Protein AF-0000000081433866 (afdb_homodimer)

Radius of gyration: 22.98 Å; Cα contacts (8 Å, |Δi|>4): 212; chains: 2; bounding box: 47×108×38 Å

Organism: NCBI:txid290746

InterPro domains:
  IPR008251 Chromo shadow domain [PF01393] (25-82)
  IPR008251 Chromo shadow domain [SM00300] (21-84)
  IPR016197 Chromo-like domain superfamily [SSF54160] (19-79)

pLDDT: mean 85.14, std 20.79, range [33.62, 98.94]

Secondary structure (DSSP, 8-state):
-----------------GGGSGGGGTPPEEEEEEEEE-TTT--EEEEEEETTS-EEEEEHHHHHHH-HHHHHHHHHHT------/-----------------GGGSGGGGTPPEEEEEEEEE-TTT--EEEEEEETTS-EEEEEHHHHHHH-HHHHHHHHHHT------

Sequence (168 aa):
NEPTQKKATVETPKEKPKESYGITRSDAVDFIIGVKKDEHDEELEALVKYKNGNDEFIPTSIVAELAPKDLIQYYESRLRFLQANEPTQKKATVETPKEKPKESYGITRSDAVDFIIGVKKDEHDEELEALVKYKNGNDEFIPTSIVAELAPKDLIQYYESRLRFLQA

Nearest PDB structures (foldseek):
  6fto-assembly1_B  TM=9.347E-01  e=3.729E-04  Schizosaccharomyces pombe
  1e0b-assembly1_A  TM=8.786E-01  e=1.726E-04  Schizosaccharomyces pombe
  9baz-assembly1_B  TM=8.148E-01  e=2.401E-03  Neurospora crassa
  9baz-assembly1_C  TM=8.203E-01  e=3.309E-03  Neurospora crassa
  2wv6-assembly1_I  TM=3.916E-01  e=1.004E+00  Citrobacter freundii

Foldseek 3Di:
DPPPPPPPPPPQVDDPPLCVDVLNVVFAFDAWDDWDQDPRPRFIWTFTATPVGDTDIDGVVSCCVRPVVRVVVVVVVVDDDDDD/DPPPPPPPPPPQVDDPPLCVDVLNVVFAFDAWDDWDQDPRPRFIWTFTATPVGDTDIDGVVSCCVRPVVRVVVVVVVVDDDDDD

Structure (mmCIF, N/CA/C/O backbone):
data_AF-0000000081433866-model_v1
#
loop_
_entity.id
_entity.type
_entity.pdbx_description
1 polymer 'Chromo shadow domain-containing protein'
#
loop_
_atom_site.group_PDB
_atom_site.id
_atom_site.type_symbol
_atom_site.label_atom_id
_atom_site.label_alt_id
_atom_site.label_comp_id
_atom_site.label_asym_id
_atom_site.label_entity_id
_atom_site.label_seq_id
_atom_site.pdbx_PDB_ins_code
_atom_site.Cartn_x
_atom_site.Cartn_y
_atom_site.Cartn_z
_atom_site.occupancy
_atom_site.B_iso_or_equiv
_atom_site.auth_seq_id
_atom_site.auth_comp_id
_atom_site.auth_asym_id
_atom_site.auth_atom_id
_atom_site.pdbx_PDB_model_num
ATOM 1 N N . ASN A 1 1 ? -23.156 -55.969 -7.902 1 33.62 1 ASN A N 1
ATOM 2 C CA . ASN A 1 1 ? -21.938 -55.344 -7.434 1 33.62 1 ASN A CA 1
ATOM 3 C C . ASN A 1 1 ? -21.797 -53.938 -7.957 1 33.62 1 ASN A C 1
ATOM 5 O O . ASN A 1 1 ? -21.609 -53.719 -9.156 1 33.62 1 ASN A O 1
ATOM 9 N N . GLU A 1 2 ? -22.594 -52.906 -7.492 1 42.44 2 GLU A N 1
ATOM 10 C CA . GLU A 1 2 ? -22.875 -51.562 -7.938 1 42.44 2 GLU A CA 1
ATOM 11 C C . GLU A 1 2 ? -21.641 -50.688 -7.867 1 42.44 2 GLU A C 1
ATOM 13 O O . GLU A 1 2 ? -20.969 -50.625 -6.832 1 42.44 2 GLU A O 1
ATOM 18 N N . PRO A 1 3 ? -20.859 -50.438 -9.023 1 42.44 3 PRO A N 1
ATOM 19 C CA . PRO A 1 3 ? -19.641 -49.625 -9.039 1 42.44 3 PRO A CA 1
ATOM 20 C C . PRO A 1 3 ? -19.797 -48.281 -8.297 1 42.44 3 PRO A C 1
ATOM 22 O O . PRO A 1 3 ? -20.734 -47.531 -8.57 1 42.44 3 PRO A O 1
ATOM 25 N N . THR A 1 4 ? -19.469 -48.094 -7.012 1 41.09 4 THR A N 1
ATOM 26 C CA . THR A 1 4 ? -19.438 -46.938 -6.141 1 41.09 4 THR A CA 1
ATOM 27 C C . THR A 1 4 ? -18.688 -45.781 -6.797 1 41.09 4 THR A C 1
ATOM 29 O O . THR A 1 4 ? -17.484 -45.906 -7.09 1 41.09 4 THR A O 1
ATOM 32 N N . GLN A 1 5 ? -19.188 -45 -7.754 1 41 5 GLN A N 1
ATOM 33 C CA . GLN A 1 5 ? -18.656 -43.781 -8.375 1 41 5 GLN A CA 1
ATOM 34 C C . GLN A 1 5 ? -17.984 -42.875 -7.34 1 41 5 GLN A C 1
ATOM 36 O O . GLN A 1 5 ? -18.641 -42.406 -6.41 1 41 5 GLN A O 1
ATOM 41 N N . LYS A 1 6 ? -16.734 -43.156 -6.895 1 38.38 6 LYS A N 1
ATOM 42 C CA . LYS A 1 6 ? -15.969 -42.219 -6.09 1 38.38 6 LYS A CA 1
ATOM 43 C C . LYS A 1 6 ? -16.203 -40.781 -6.547 1 38.38 6 LYS A C 1
ATOM 45 O O . LYS A 1 6 ? -16.125 -40.469 -7.742 1 38.38 6 LYS A O 1
ATOM 50 N N . LYS A 1 7 ? -17.156 -40.062 -6.055 1 38.91 7 LYS A N 1
ATOM 51 C CA . LYS A 1 7 ? -17.406 -38.625 -6.18 1 38.91 7 LYS A CA 1
ATOM 52 C C . LYS A 1 7 ? -16.109 -37.844 -6.211 1 38.91 7 LYS A C 1
ATOM 54 O O . LYS A 1 7 ? -15.352 -37.844 -5.234 1 38.91 7 LYS A O 1
ATOM 59 N N . ALA A 1 8 ? -15.391 -37.75 -7.352 1 41.22 8 ALA A N 1
ATOM 60 C CA . ALA A 1 8 ? -14.312 -36.781 -7.605 1 41.22 8 ALA A CA 1
ATOM 61 C C . ALA A 1 8 ? -14.539 -35.469 -6.852 1 41.22 8 ALA A C 1
ATOM 63 O O . ALA A 1 8 ? -15.531 -34.781 -7.094 1 41.22 8 ALA A O 1
ATOM 64 N N . THR A 1 9 ? -14.422 -35.438 -5.508 1 38.69 9 THR A N 1
ATOM 65 C CA . THR A 1 9 ? -14.438 -34.219 -4.715 1 38.69 9 THR A CA 1
ATOM 66 C C . THR A 1 9 ? -13.844 -33.062 -5.504 1 38.69 9 THR A C 1
ATOM 68 O O . THR A 1 9 ? -12.695 -33.125 -5.961 1 38.69 9 THR A O 1
ATOM 71 N N . VAL A 1 10 ? -14.5 -32.438 -6.449 1 40.47 10 VAL A N 1
ATOM 72 C CA . VAL A 1 10 ? -14.117 -31.172 -7.062 1 40.47 10 VAL A CA 1
ATOM 73 C C . VAL A 1 10 ? -13.266 -30.359 -6.09 1 40.47 10 VAL A C 1
ATOM 75 O O . VAL A 1 10 ? -13.727 -29.969 -5.016 1 40.47 10 VAL A O 1
ATOM 78 N N . GLU A 1 11 ? -11.984 -30.797 -5.672 1 42.22 11 GLU A N 1
ATOM 79 C CA . GLU A 1 11 ? -11.055 -29.969 -4.902 1 42.22 11 GLU A CA 1
ATOM 80 C C . GLU A 1 11 ? -11.242 -28.5 -5.219 1 42.22 11 GLU A C 1
ATOM 82 O O . GLU A 1 11 ? -11.289 -28.109 -6.387 1 42.22 11 GLU A O 1
ATOM 87 N N . THR A 1 12 ? -12.148 -27.766 -4.57 1 45.06 12 THR A N 1
ATOM 88 C CA . THR A 1 12 ? -12.242 -26.312 -4.59 1 45.06 12 THR A CA 1
ATOM 89 C C . THR A 1 12 ? -10.93 -25.688 -5.062 1 45.06 12 THR A C 1
ATOM 91 O O . THR A 1 12 ? -9.852 -26.203 -4.77 1 45.06 12 THR A O 1
ATOM 94 N N . PRO A 1 13 ? -10.797 -25.188 -6.176 1 49.12 13 PRO A N 1
ATOM 95 C CA . PRO A 1 13 ? -9.555 -24.531 -6.59 1 49.12 13 PRO A CA 1
ATOM 96 C C . PRO A 1 13 ? -8.719 -24.047 -5.406 1 49.12 13 PRO A C 1
ATOM 98 O O . PRO A 1 13 ? -9.148 -23.172 -4.652 1 49.12 13 PRO A O 1
ATOM 101 N N . LYS A 1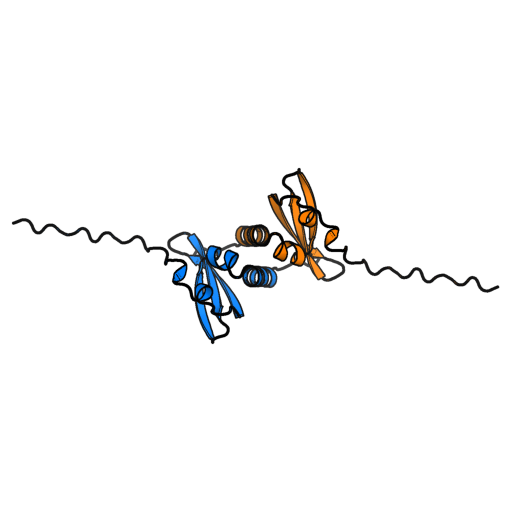 14 ? -8.141 -24.891 -4.539 1 53.84 14 LYS A N 1
ATOM 102 C CA . LYS A 1 14 ? -7.383 -24.797 -3.295 1 53.84 14 LYS A CA 1
ATOM 103 C C . LYS A 1 14 ? -6.398 -23.625 -3.336 1 53.84 14 LYS A C 1
ATOM 105 O O . LYS A 1 14 ? -5.699 -23.422 -4.332 1 53.84 14 LYS A O 1
ATOM 110 N N . GLU A 1 15 ? -6.727 -22.547 -2.762 1 64.12 15 GLU A N 1
ATOM 111 C CA . GLU A 1 15 ? -5.711 -21.531 -2.496 1 64.12 15 GLU A CA 1
ATOM 112 C C . GLU A 1 15 ? -4.371 -22.172 -2.143 1 64.12 15 GLU A C 1
ATOM 114 O O . GLU A 1 15 ? -4.312 -23.094 -1.333 1 64.12 15 GLU A O 1
ATOM 119 N N . LYS A 1 16 ? -3.432 -22.031 -3.01 1 80.31 16 LYS A N 1
ATOM 120 C CA . LYS A 1 16 ? -2.072 -22.5 -2.779 1 80.31 16 LYS A CA 1
ATOM 121 C C . LYS A 1 16 ? -1.569 -22.094 -1.399 1 80.31 16 LYS A C 1
ATOM 123 O O . LYS A 1 16 ? -1.791 -20.953 -0.967 1 80.31 16 LYS A O 1
ATOM 128 N N . PRO A 1 17 ? -1.046 -23.047 -0.692 1 87.06 17 PRO A N 1
ATOM 129 C CA . PRO A 1 17 ? -0.448 -22.688 0.594 1 87.06 17 PRO A CA 1
ATOM 130 C C . PRO A 1 17 ? 0.542 -21.531 0.475 1 87.06 17 PRO A C 1
ATOM 132 O O . PRO A 1 17 ? 1.237 -21.406 -0.536 1 87.06 17 PRO A O 1
ATOM 135 N N . LYS A 1 18 ? 0.571 -20.656 1.473 1 85.31 18 LYS A N 1
ATOM 136 C CA . LYS A 1 18 ? 1.448 -19.5 1.494 1 85.31 18 LYS A CA 1
ATOM 137 C C . LYS A 1 18 ? 2.893 -19.891 1.197 1 85.31 18 LYS A C 1
ATOM 139 O O . LYS A 1 18 ? 3.615 -19.156 0.524 1 85.31 18 LYS A O 1
ATOM 144 N N . GLU A 1 19 ? 3.301 -21.047 1.665 1 88.62 19 GLU A N 1
ATOM 145 C CA . GLU A 1 19 ? 4.688 -21.5 1.551 1 88.62 19 GLU A CA 1
ATOM 146 C C . GLU A 1 19 ? 5.035 -21.844 0.107 1 88.62 19 GLU A C 1
ATOM 148 O O . GLU A 1 19 ? 6.211 -22.016 -0.23 1 88.62 19 GLU A O 1
ATOM 153 N N . SER A 1 20 ? 4.066 -21.797 -0.659 1 92.69 20 SER A N 1
ATOM 154 C CA . SER A 1 20 ? 4.297 -22.203 -2.039 1 92.69 20 SER A CA 1
ATOM 155 C C . SER A 1 20 ? 4.832 -21.047 -2.881 1 92.69 20 SER A C 1
ATOM 157 O O . SER A 1 20 ? 5.375 -21.266 -3.967 1 92.69 20 SER A O 1
ATOM 159 N N . TYR A 1 21 ? 4.809 -19.844 -2.414 1 96.31 21 TYR A N 1
ATOM 160 C CA . TYR A 1 21 ? 5.188 -18.672 -3.207 1 96.31 21 TYR A CA 1
ATOM 161 C C . TYR A 1 21 ? 6.672 -18.359 -3.045 1 96.31 21 TYR A C 1
ATOM 163 O O . TYR A 1 21 ? 7.223 -18.484 -1.948 1 96.31 21 TYR A O 1
ATOM 171 N N . GLY A 1 22 ? 7.312 -17.953 -4.117 1 96.5 22 GLY A N 1
ATOM 172 C CA . GLY A 1 22 ? 8.727 -17.609 -4.113 1 96.5 22 GLY A CA 1
ATOM 173 C C . GLY A 1 22 ? 9.086 -16.562 -3.07 1 96.5 22 GLY A C 1
ATOM 174 O O . GLY A 1 22 ? 10.172 -16.609 -2.484 1 96.5 22 GLY A O 1
ATOM 175 N N . ILE A 1 23 ? 8.156 -15.75 -2.852 1 96.31 23 ILE A N 1
ATOM 176 C CA . ILE A 1 23 ? 8.406 -14.633 -1.947 1 96.31 23 ILE A CA 1
ATOM 177 C C . ILE A 1 23 ? 8.656 -15.156 -0.535 1 96.31 23 ILE A C 1
ATOM 179 O O . ILE A 1 23 ? 9.312 -14.5 0.273 1 96.31 23 ILE A O 1
ATOM 183 N N . THR A 1 24 ? 8.164 -16.344 -0.287 1 94.69 24 THR A N 1
ATOM 184 C CA . THR A 1 24 ? 8.336 -16.938 1.036 1 94.69 24 THR A CA 1
ATOM 185 C C . THR A 1 24 ? 9.68 -17.656 1.132 1 94.69 24 THR A C 1
ATOM 187 O O . THR A 1 24 ? 10.148 -17.969 2.23 1 94.69 24 THR A O 1
ATOM 190 N N . ARG A 1 25 ? 10.234 -18 0.017 1 91.69 25 ARG A N 1
ATOM 191 C CA . ARG A 1 25 ? 11.5 -18.734 -0.046 1 91.69 25 ARG A CA 1
ATOM 192 C C . ARG A 1 25 ? 12.672 -17.781 -0.243 1 91.69 25 ARG A C 1
ATOM 194 O O . ARG A 1 25 ? 13.672 -18.141 -0.873 1 91.69 25 ARG A O 1
ATOM 201 N N . SER A 1 26 ? 12.648 -16.609 0.034 1 86.38 26 SER A N 1
ATOM 202 C CA . SER A 1 26 ? 13.711 -15.609 0.111 1 86.38 26 SER A CA 1
ATOM 203 C C . SER A 1 26 ? 14.023 -15.031 -1.265 1 86.38 26 SER A C 1
ATOM 205 O O . SER A 1 26 ? 15.125 -14.508 -1.49 1 86.38 26 SER A O 1
ATOM 207 N N . ASP A 1 27 ? 13.156 -15.328 -2.256 1 95.12 27 ASP A N 1
ATOM 208 C CA . ASP A 1 27 ? 13.336 -14.586 -3.5 1 95.12 27 ASP A CA 1
ATOM 209 C C . ASP A 1 27 ? 13.062 -13.102 -3.295 1 95.12 27 ASP A C 1
ATOM 211 O O . ASP A 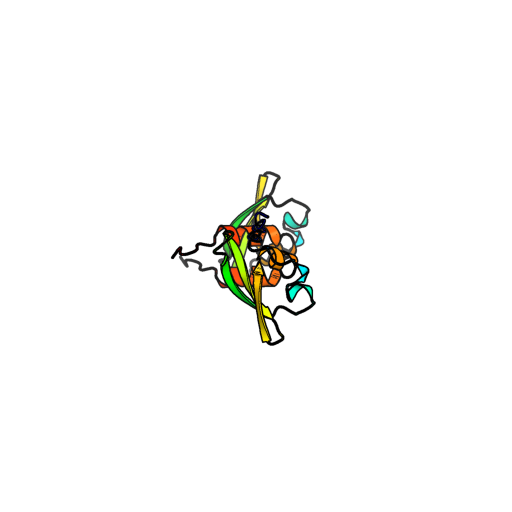1 27 ? 12.008 -12.719 -2.791 1 95.12 27 ASP A O 1
ATOM 215 N N . ALA A 1 28 ? 14 -12.352 -3.783 1 96.75 28 ALA A N 1
ATOM 216 C CA . ALA A 1 28 ? 13.867 -10.906 -3.58 1 96.75 28 ALA A CA 1
ATOM 217 C C . ALA A 1 28 ? 12.961 -10.289 -4.641 1 96.75 28 ALA A C 1
ATOM 219 O O . ALA A 1 28 ? 13.133 -10.539 -5.836 1 96.75 28 ALA A O 1
ATOM 220 N N . VAL A 1 29 ? 12.031 -9.5 -4.121 1 98.44 29 VAL A N 1
ATOM 221 C CA . VAL A 1 29 ? 11.133 -8.797 -5.031 1 98.44 29 VAL A CA 1
ATOM 222 C C . VAL A 1 29 ? 11.891 -7.676 -5.738 1 98.44 29 VAL A C 1
ATOM 224 O O . VAL A 1 29 ? 12.672 -6.953 -5.109 1 98.44 29 VAL A O 1
ATOM 227 N N . ASP A 1 30 ? 11.742 -7.586 -7.012 1 98.56 30 ASP A N 1
ATOM 228 C CA . ASP A 1 30 ? 12.195 -6.406 -7.746 1 98.56 30 ASP A CA 1
ATOM 229 C C . ASP A 1 30 ? 11.109 -5.336 -7.793 1 98.56 30 ASP A C 1
ATOM 231 O O . ASP A 1 30 ? 11.25 -4.273 -7.188 1 98.56 30 ASP A O 1
ATOM 235 N N . PHE A 1 31 ? 10.047 -5.641 -8.484 1 98.56 31 PHE A N 1
ATOM 236 C CA . PHE A 1 31 ? 8.898 -4.742 -8.508 1 98.56 31 PHE A CA 1
ATOM 237 C C . PHE A 1 31 ? 7.621 -5.508 -8.82 1 98.56 31 PHE A C 1
ATOM 239 O O . PHE A 1 31 ? 7.66 -6.707 -9.094 1 98.56 31 PHE A O 1
ATOM 246 N N . ILE A 1 32 ? 6.488 -4.84 -8.625 1 98.88 32 ILE A N 1
ATOM 247 C CA . ILE A 1 32 ? 5.18 -5.383 -8.977 1 98.88 32 ILE A CA 1
ATOM 248 C C . ILE A 1 32 ? 4.77 -4.871 -10.359 1 98.88 32 ILE A C 1
ATOM 250 O O . ILE A 1 32 ? 4.844 -3.67 -10.625 1 98.88 32 ILE A O 1
ATOM 254 N N . ILE A 1 33 ? 4.387 -5.773 -11.18 1 98.62 33 ILE A N 1
ATOM 255 C CA . ILE A 1 33 ? 4.043 -5.457 -12.562 1 98.62 33 ILE A CA 1
ATOM 256 C C . ILE A 1 33 ? 2.592 -4.984 -12.641 1 98.62 33 ILE A C 1
ATOM 258 O O . ILE A 1 33 ? 2.273 -4.059 -13.391 1 98.62 33 ILE A O 1
ATOM 262 N N . GLY A 1 34 ? 1.684 -5.684 -11.977 1 98.44 34 GLY A N 1
ATOM 263 C CA . GLY A 1 34 ? 0.261 -5.383 -12.023 1 98.44 34 GLY A CA 1
ATOM 264 C C . GLY A 1 34 ? -0.534 -6.105 -10.953 1 98.44 34 GLY A C 1
ATOM 265 O O . GLY A 1 34 ? -0.012 -7 -10.281 1 98.44 34 GLY A O 1
ATOM 266 N N . VAL A 1 35 ? -1.736 -5.609 -10.797 1 98.12 35 VAL A N 1
ATOM 267 C CA . VAL A 1 35 ? -2.688 -6.227 -9.875 1 98.12 35 VAL A CA 1
ATOM 268 C C . VAL A 1 35 ? -3.988 -6.539 -10.609 1 98.12 35 VAL A C 1
ATOM 270 O O . VAL A 1 35 ? -4.445 -5.75 -11.438 1 98.12 35 VAL A O 1
ATOM 273 N N . LYS A 1 36 ? -4.547 -7.676 -10.32 1 96.19 36 LYS A N 1
ATOM 274 C CA . LYS A 1 36 ? -5.824 -8.07 -10.898 1 96.19 36 LYS A CA 1
ATOM 275 C C . LYS A 1 36 ? -6.699 -8.781 -9.875 1 96.19 36 LYS A C 1
ATOM 277 O O . LYS A 1 36 ? -6.219 -9.18 -8.812 1 96.19 36 LYS A O 1
ATOM 282 N N . LYS A 1 37 ? -7.973 -8.852 -10.25 1 94.75 37 LYS A N 1
ATOM 283 C CA . LYS A 1 37 ? -8.867 -9.711 -9.469 1 94.75 37 LYS A CA 1
ATOM 284 C C . LYS A 1 37 ? -8.844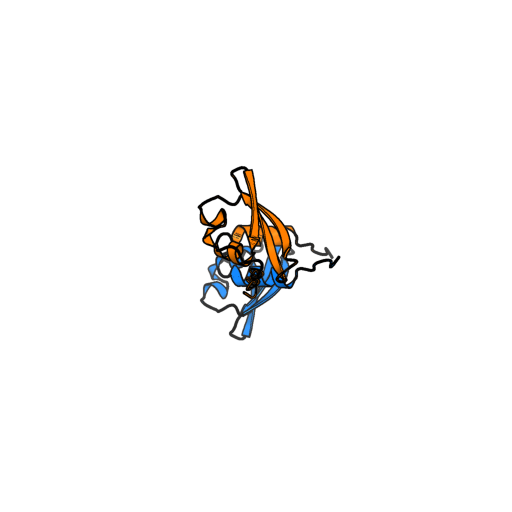 -11.148 -9.992 1 94.75 37 LYS A C 1
ATOM 286 O O . LYS A 1 37 ? -8.867 -11.367 -11.203 1 94.75 37 LYS A O 1
ATOM 291 N N . ASP A 1 38 ? -8.656 -12.07 -9 1 88.44 38 ASP A N 1
ATOM 292 C CA . ASP A 1 38 ? -8.797 -13.469 -9.383 1 88.44 38 ASP A CA 1
ATOM 293 C C . ASP A 1 38 ? -10.211 -13.773 -9.852 1 88.44 38 ASP A C 1
ATOM 295 O O . ASP A 1 38 ? -11.188 -13.398 -9.195 1 88.44 38 ASP A O 1
ATOM 299 N N . GLU A 1 39 ? -10.344 -14.422 -10.953 1 83.62 39 GLU A N 1
ATOM 300 C CA . GLU A 1 39 ? -11.641 -14.672 -11.578 1 83.62 39 GLU A CA 1
ATOM 301 C C . GLU A 1 39 ? -12.469 -15.648 -10.75 1 83.62 39 GLU A C 1
ATOM 303 O O . GLU A 1 39 ? -13.695 -15.656 -10.836 1 83.62 39 GLU A O 1
ATOM 308 N N . HIS A 1 40 ? -11.867 -16.469 -9.969 1 85.12 40 HIS A N 1
ATOM 309 C CA . HIS A 1 40 ? -12.57 -17.516 -9.266 1 85.12 40 HIS A CA 1
ATOM 310 C C . HIS A 1 40 ? -13.008 -17.062 -7.875 1 85.12 40 HIS A C 1
ATOM 312 O O . HIS A 1 40 ? -14.164 -17.266 -7.488 1 85.12 40 HIS A O 1
ATOM 318 N N . ASP A 1 41 ? -12.172 -16.312 -7.113 1 83.56 41 ASP A N 1
ATOM 319 C CA . ASP A 1 41 ? -12.492 -16.031 -5.719 1 83.56 41 ASP A CA 1
ATOM 320 C C . ASP A 1 41 ? -12.562 -14.516 -5.473 1 83.56 41 ASP A C 1
ATOM 322 O O . ASP A 1 41 ? -12.828 -14.078 -4.348 1 83.56 41 ASP A O 1
ATOM 326 N N . GLU A 1 42 ? -12.359 -13.734 -6.445 1 86.94 42 GLU A N 1
ATOM 327 C CA . GLU A 1 42 ? -12.5 -12.281 -6.391 1 86.94 42 GLU A CA 1
ATOM 328 C C . GLU A 1 42 ? -11.438 -11.656 -5.496 1 86.94 42 GLU A C 1
ATOM 330 O O . GLU A 1 42 ? -11.578 -10.516 -5.055 1 86.94 42 GLU A O 1
ATOM 335 N N . GLU A 1 43 ? -10.422 -12.492 -5.188 1 93.81 43 GLU A N 1
ATOM 336 C CA . GLU A 1 43 ? -9.289 -11.969 -4.43 1 93.81 43 GLU A CA 1
ATOM 337 C C . GLU A 1 43 ? -8.312 -11.219 -5.34 1 93.81 43 GLU A C 1
ATOM 339 O O . GLU A 1 43 ? -8.195 -11.539 -6.523 1 93.81 43 GLU A O 1
ATOM 344 N N . LEU A 1 44 ? -7.605 -10.25 -4.723 1 97.38 44 LEU A N 1
ATOM 345 C CA . LEU A 1 44 ? -6.605 -9.508 -5.477 1 97.38 44 LEU A CA 1
ATOM 346 C C . LEU A 1 44 ? -5.309 -10.297 -5.59 1 97.38 44 LEU A C 1
ATOM 348 O O . LEU A 1 44 ? -4.871 -10.922 -4.621 1 97.38 44 LEU A O 1
ATOM 352 N N . GLU A 1 45 ? -4.758 -10.289 -6.789 1 97.81 45 GLU A N 1
ATOM 353 C CA . GLU A 1 45 ? -3.449 -10.891 -7.027 1 97.81 45 GLU A CA 1
ATOM 354 C C . GLU A 1 45 ? -2.508 -9.906 -7.719 1 97.81 45 GLU A C 1
ATOM 356 O O . GLU A 1 45 ? -2.924 -9.164 -8.609 1 97.81 45 GLU A O 1
ATOM 361 N N . ALA A 1 46 ? -1.275 -9.961 -7.289 1 98.62 46 ALA A N 1
ATOM 362 C CA . ALA A 1 46 ? -0.214 -9.18 -7.922 1 98.62 46 ALA A CA 1
ATOM 363 C C . ALA A 1 46 ? 0.679 -10.07 -8.781 1 98.62 46 ALA A C 1
ATOM 365 O O . ALA A 1 46 ? 0.985 -11.203 -8.406 1 98.62 46 ALA A O 1
ATOM 366 N N . LEU A 1 47 ? 1.016 -9.617 -9.93 1 98.62 47 LEU A N 1
ATOM 367 C CA . LEU A 1 47 ? 2.135 -10.195 -10.664 1 98.62 47 LEU A CA 1
ATOM 368 C C . LEU A 1 47 ? 3.461 -9.633 -10.164 1 98.62 47 LEU A C 1
ATOM 370 O O . LEU A 1 47 ? 3.781 -8.469 -10.406 1 98.62 47 LEU A O 1
ATOM 374 N N . VAL A 1 48 ? 4.258 -10.477 -9.445 1 98.75 48 VAL A N 1
ATOM 375 C CA . VAL A 1 48 ? 5.488 -10.07 -8.781 1 98.75 48 VAL A CA 1
ATOM 376 C C . VAL A 1 48 ? 6.691 -10.469 -9.625 1 98.75 48 VAL A C 1
ATOM 378 O O . VAL A 1 48 ? 6.816 -11.633 -10.031 1 98.75 48 VAL A O 1
ATOM 381 N N . LYS A 1 49 ? 7.492 -9.5 -9.914 1 98.81 49 LYS A N 1
ATOM 382 C CA . LYS A 1 49 ? 8.789 -9.734 -10.547 1 98.81 49 LYS A CA 1
ATOM 383 C C . LYS A 1 49 ? 9.891 -9.859 -9.5 1 98.81 49 LYS A C 1
ATOM 385 O O . LYS A 1 49 ? 10.055 -8.984 -8.648 1 98.81 49 LYS A O 1
ATOM 390 N N . TYR A 1 50 ? 10.664 -11.008 -9.656 1 98.69 50 TYR A N 1
ATOM 391 C CA . TYR A 1 50 ? 11.773 -11.227 -8.742 1 98.69 50 TYR A CA 1
ATOM 392 C C . TYR A 1 50 ? 13.086 -10.758 -9.352 1 98.69 50 TYR A C 1
ATOM 394 O O . TYR A 1 50 ? 13.211 -10.672 -10.578 1 98.69 50 TYR A O 1
ATOM 402 N N . LYS A 1 51 ? 14.008 -10.492 -8.531 1 98.31 51 LYS A N 1
ATOM 403 C CA . LYS A 1 51 ? 15.32 -10.031 -8.984 1 98.31 51 LYS A CA 1
ATOM 404 C C . LYS A 1 51 ? 16.047 -11.117 -9.766 1 98.31 51 LYS A C 1
ATOM 406 O O . LYS A 1 51 ? 16.906 -10.828 -10.594 1 98.31 51 LYS A O 1
ATOM 411 N N . ASN A 1 52 ? 15.648 -12.344 -9.539 1 97.19 52 ASN A N 1
ATOM 412 C CA . ASN A 1 52 ? 16.281 -13.453 -10.242 1 97.19 52 ASN A CA 1
ATOM 413 C C . ASN A 1 52 ? 15.719 -13.617 -11.656 1 97.19 52 ASN A C 1
ATOM 415 O O . ASN A 1 52 ? 16.125 -14.516 -12.391 1 97.19 52 ASN A O 1
ATOM 419 N N . GLY A 1 53 ? 14.758 -12.891 -11.992 1 97.44 53 GLY A N 1
ATOM 420 C CA . GLY A 1 53 ? 14.25 -12.883 -13.352 1 97.44 53 GLY A CA 1
ATOM 421 C C . GLY A 1 53 ? 12.891 -13.547 -13.492 1 97.44 53 GLY A C 1
ATOM 422 O O . GLY A 1 53 ? 12.195 -13.344 -14.484 1 97.44 53 GLY A O 1
ATOM 423 N N . ASN A 1 54 ? 12.469 -14.258 -12.5 1 97.44 54 ASN A N 1
ATOM 424 C CA . ASN A 1 54 ? 11.18 -14.945 -12.539 1 97.44 54 ASN A CA 1
ATOM 425 C C . ASN A 1 54 ? 10.039 -14.016 -12.141 1 97.44 54 ASN A C 1
ATOM 427 O O . ASN A 1 54 ? 10.281 -12.93 -11.609 1 97.44 54 ASN A O 1
ATOM 431 N N . ASP A 1 55 ? 8.82 -14.422 -12.5 1 98.31 55 ASP A N 1
ATOM 432 C CA . ASP A 1 55 ? 7.625 -13.727 -12.039 1 98.31 55 ASP A CA 1
ATOM 433 C C . ASP A 1 55 ? 6.555 -14.711 -11.578 1 98.31 55 ASP A C 1
ATOM 435 O O . ASP A 1 55 ? 6.59 -15.891 -11.945 1 98.31 55 ASP A O 1
ATOM 439 N N . GLU A 1 56 ? 5.648 -14.258 -10.789 1 97.56 56 GLU A N 1
ATOM 440 C CA . GLU A 1 56 ? 4.625 -15.125 -10.211 1 97.56 56 GLU A CA 1
ATOM 441 C C . GLU A 1 56 ? 3.402 -14.32 -9.781 1 97.56 56 GLU A C 1
ATOM 443 O O . GLU A 1 56 ? 3.533 -13.227 -9.234 1 97.56 56 GLU A O 1
ATOM 448 N N . PHE A 1 57 ? 2.223 -14.844 -10 1 97.19 57 PHE A N 1
ATOM 449 C CA . PHE A 1 57 ? 1.023 -14.273 -9.398 1 97.19 57 PHE A CA 1
ATOM 450 C C . PHE A 1 57 ? 0.914 -14.672 -7.93 1 97.19 57 PHE A C 1
ATOM 452 O O . PHE A 1 57 ? 1.014 -15.852 -7.594 1 97.19 57 PHE A O 1
ATOM 459 N N . ILE A 1 58 ? 0.741 -13.703 -7.082 1 97.38 58 ILE A N 1
ATOM 460 C CA . ILE A 1 58 ? 0.672 -13.906 -5.641 1 97.38 58 ILE A CA 1
ATOM 461 C C . ILE A 1 58 ? -0.506 -13.125 -5.066 1 97.38 58 ILE A C 1
ATOM 463 O O . ILE A 1 58 ? -0.72 -11.961 -5.422 1 97.38 58 ILE A O 1
ATOM 467 N N . PRO A 1 59 ? -1.332 -13.727 -4.215 1 97.06 59 PRO A N 1
ATOM 468 C CA . PRO A 1 59 ? -2.338 -12.922 -3.52 1 97.06 59 PRO A CA 1
ATOM 469 C C . PRO A 1 59 ? -1.745 -11.68 -2.857 1 97.06 59 PRO A C 1
ATOM 471 O O . PRO A 1 59 ? -0.707 -11.766 -2.195 1 97.06 59 PRO A O 1
ATOM 474 N N . THR A 1 60 ? -2.436 -10.492 -3.01 1 98.31 60 THR A N 1
ATOM 475 C CA . THR A 1 60 ? -1.878 -9.258 -2.463 1 98.31 60 THR A CA 1
ATOM 476 C C . THR A 1 60 ? -1.835 -9.312 -0.938 1 98.31 60 THR A C 1
ATOM 478 O O . THR A 1 60 ? -0.992 -8.672 -0.312 1 98.31 60 THR A O 1
ATOM 481 N N . SER A 1 61 ? -2.641 -10.156 -0.362 1 97.25 61 SER A N 1
ATOM 482 C CA . SER A 1 61 ? -2.605 -10.32 1.088 1 97.25 61 SER A CA 1
ATOM 483 C C . SER A 1 61 ? -1.26 -10.867 1.549 1 97.25 61 SER A C 1
ATOM 485 O O . SER A 1 61 ? -0.761 -10.492 2.611 1 97.25 61 SER A O 1
ATOM 487 N N . ILE A 1 62 ? -0.715 -11.75 0.774 1 97.25 62 ILE A N 1
ATOM 488 C CA . ILE A 1 62 ? 0.595 -12.312 1.091 1 97.25 62 ILE A CA 1
ATOM 489 C C . ILE A 1 62 ? 1.678 -11.266 0.831 1 97.25 62 ILE A C 1
ATOM 491 O O . ILE A 1 62 ? 2.586 -11.086 1.646 1 97.25 62 ILE A O 1
ATOM 495 N N . VAL A 1 63 ? 1.593 -10.516 -0.254 1 98.31 63 VAL A N 1
ATOM 496 C CA . VAL A 1 63 ? 2.562 -9.477 -0.594 1 98.31 63 VAL A CA 1
ATOM 497 C C . VAL A 1 63 ? 2.555 -8.391 0.479 1 98.31 63 VAL A C 1
ATOM 499 O O . VAL A 1 63 ? 3.611 -7.887 0.869 1 98.31 63 VAL A O 1
ATOM 502 N N . ALA A 1 64 ? 1.354 -8.055 1.004 1 98.38 64 ALA A N 1
ATOM 503 C CA . ALA A 1 64 ? 1.201 -7.039 2.039 1 98.38 64 ALA A CA 1
ATOM 504 C C . ALA A 1 64 ? 1.968 -7.422 3.303 1 98.38 64 ALA A C 1
ATOM 506 O O . ALA A 1 64 ? 2.432 -6.547 4.043 1 98.38 64 ALA A O 1
ATOM 507 N N . GLU A 1 65 ? 2.15 -8.633 3.496 1 97.38 65 GLU A N 1
ATOM 508 C CA . GLU A 1 65 ? 2.85 -9.125 4.68 1 97.38 65 GLU A CA 1
ATOM 509 C C . GLU A 1 65 ? 4.359 -9.148 4.461 1 97.38 65 GLU A C 1
ATOM 511 O O . GLU A 1 65 ? 5.129 -8.797 5.359 1 97.38 65 GLU A O 1
ATOM 516 N N . LEU A 1 66 ? 4.742 -9.484 3.297 1 96.94 66 LEU A N 1
ATOM 517 C CA . LEU A 1 66 ? 6.148 -9.828 3.113 1 96.94 66 LEU A CA 1
ATOM 518 C C . LEU A 1 66 ? 6.887 -8.719 2.373 1 96.94 66 LEU A C 1
ATOM 520 O O . LEU A 1 66 ? 8.102 -8.562 2.529 1 96.94 66 LEU A O 1
ATOM 524 N N . ALA A 1 67 ? 6.184 -8 1.602 1 98.06 67 ALA A N 1
ATOM 525 C CA . ALA A 1 67 ? 6.797 -6.945 0.802 1 98.06 67 ALA A CA 1
ATOM 526 C C . ALA A 1 67 ? 5.871 -5.742 0.674 1 98.06 67 ALA A C 1
ATOM 528 O O . ALA A 1 67 ? 5.621 -5.258 -0.432 1 98.06 67 ALA A O 1
ATOM 529 N N . PRO A 1 68 ? 5.383 -5.25 1.792 1 98.56 68 PRO A N 1
ATOM 530 C CA . PRO A 1 68 ? 4.438 -4.129 1.764 1 98.56 68 PRO A CA 1
ATOM 531 C C . PRO A 1 68 ? 5 -2.902 1.051 1 98.56 68 PRO A C 1
ATOM 533 O O . PRO A 1 68 ? 4.262 -2.193 0.362 1 98.56 68 PRO A O 1
ATOM 536 N N . LYS A 1 69 ? 6.305 -2.641 1.229 1 98.25 69 LYS A N 1
ATOM 537 C CA . LYS A 1 69 ? 6.914 -1.473 0.6 1 98.25 69 LYS A CA 1
ATOM 538 C C . LYS A 1 69 ? 6.785 -1.536 -0.919 1 98.25 69 LYS A C 1
ATOM 540 O O . LYS A 1 69 ? 6.434 -0.543 -1.56 1 98.25 69 LYS A O 1
ATOM 545 N N . ASP A 1 70 ? 7.117 -2.66 -1.449 1 98.69 70 ASP A N 1
ATOM 546 C CA . ASP A 1 70 ? 7.027 -2.828 -2.896 1 98.69 70 ASP A CA 1
ATOM 547 C C . ASP A 1 70 ? 5.586 -2.689 -3.377 1 98.69 70 ASP A C 1
ATOM 549 O O . ASP A 1 70 ? 5.336 -2.146 -4.453 1 98.69 70 ASP A O 1
ATOM 553 N N . LEU A 1 71 ? 4.641 -3.234 -2.604 1 98.94 71 LEU A N 1
ATOM 554 C CA . LEU A 1 71 ? 3.227 -3.156 -2.953 1 98.94 71 LEU A CA 1
ATOM 555 C C . LEU A 1 71 ? 2.736 -1.713 -2.918 1 98.94 71 LEU A C 1
ATOM 557 O O . LEU A 1 71 ? 2.049 -1.264 -3.836 1 98.94 71 LEU A O 1
ATOM 561 N N . ILE A 1 72 ? 3.158 -0.984 -1.908 1 98.88 72 ILE A N 1
ATOM 562 C CA . ILE A 1 72 ? 2.785 0.421 -1.782 1 98.88 72 ILE A CA 1
ATOM 563 C C . ILE A 1 72 ? 3.414 1.225 -2.918 1 98.88 72 ILE A C 1
ATOM 565 O O . ILE A 1 72 ? 2.756 2.078 -3.521 1 98.88 72 ILE A O 1
ATOM 569 N N . GLN A 1 73 ? 4.676 0.921 -3.207 1 98.62 73 GLN A N 1
ATOM 570 C CA . GLN A 1 73 ? 5.344 1.6 -4.312 1 98.62 73 GLN A CA 1
ATOM 571 C C . GLN A 1 73 ? 4.586 1.399 -5.621 1 98.62 73 GLN A C 1
ATOM 573 O O . GLN A 1 73 ? 4.441 2.336 -6.41 1 98.62 73 GLN A O 1
ATOM 578 N N . TYR A 1 74 ? 4.125 0.25 -5.871 1 98.88 74 TYR A N 1
ATOM 579 C CA . TYR A 1 74 ? 3.318 -0.02 -7.059 1 98.88 74 TYR A CA 1
ATOM 580 C C . TYR A 1 74 ? 2.086 0.876 -7.098 1 98.88 74 TYR A C 1
ATOM 582 O O . TYR A 1 74 ? 1.833 1.552 -8.094 1 98.88 74 TYR A O 1
ATOM 590 N N . TYR A 1 75 ? 1.312 0.855 -6.055 1 98.69 75 TYR A N 1
ATOM 591 C CA . TYR A 1 75 ? 0.077 1.631 -6.043 1 98.69 75 TYR A CA 1
ATOM 592 C C . TYR A 1 75 ? 0.364 3.115 -6.23 1 98.69 75 TYR A C 1
ATOM 594 O O . TYR A 1 75 ? -0.344 3.801 -6.973 1 98.69 75 TYR A O 1
ATOM 602 N N . GLU A 1 76 ? 1.432 3.602 -5.602 1 98.25 76 GLU A N 1
ATOM 603 C CA . GLU A 1 76 ? 1.769 5.02 -5.672 1 98.25 76 GLU A CA 1
ATOM 604 C C . GLU A 1 76 ? 2.209 5.414 -7.078 1 98.25 76 GLU A C 1
ATOM 606 O O . GLU A 1 76 ? 1.951 6.531 -7.527 1 98.25 76 GLU A O 1
ATOM 611 N N . SER A 1 77 ? 2.797 4.461 -7.746 1 97.12 77 SER A N 1
ATOM 612 C CA . SER A 1 77 ? 3.244 4.723 -9.109 1 97.12 77 SER A CA 1
ATOM 613 C C . SER A 1 77 ? 2.068 4.746 -10.086 1 97.12 77 SER A C 1
ATOM 615 O O . SER A 1 77 ? 2.209 5.195 -11.227 1 97.12 77 SER A O 1
ATOM 617 N N . ARG A 1 78 ? 0.941 4.312 -9.656 1 96.38 78 ARG A N 1
ATOM 618 C CA . ARG A 1 78 ? -0.224 4.211 -10.531 1 96.38 78 ARG A CA 1
ATOM 619 C C . ARG A 1 78 ? -1.221 5.328 -10.242 1 96.38 78 ARG A C 1
ATOM 621 O O . ARG A 1 78 ? -2.27 5.41 -10.891 1 96.38 78 ARG A O 1
ATOM 628 N N . LEU A 1 79 ? -0.941 6.207 -9.266 1 95.69 79 LEU A N 1
ATOM 629 C CA . LEU A 1 79 ? -1.812 7.328 -8.922 1 95.69 79 LEU A CA 1
ATOM 630 C C . LEU A 1 79 ? -1.767 8.398 -10 1 95.69 79 LEU A C 1
ATOM 632 O O . LEU A 1 79 ? -0.7 8.695 -10.547 1 95.69 79 LEU A O 1
ATOM 636 N N . ARG A 1 80 ? -2.887 8.891 -10.328 1 92.94 80 ARG A N 1
ATOM 637 C CA . ARG A 1 80 ? -3.039 10.023 -11.242 1 92.94 80 ARG A CA 1
ATOM 638 C C . ARG A 1 80 ? -3.715 11.195 -10.547 1 92.94 80 ARG A C 1
ATOM 640 O O . ARG A 1 80 ? -4.773 11.039 -9.93 1 92.94 80 ARG A O 1
ATOM 647 N N . PHE A 1 81 ? -3.02 12.297 -10.531 1 91.06 81 PHE A N 1
ATOM 648 C CA . PHE A 1 81 ? -3.531 13.492 -9.859 1 91.06 81 PHE A CA 1
ATOM 649 C C . PHE A 1 81 ? -3.986 14.531 -10.875 1 91.06 81 PHE A C 1
ATOM 651 O O . PHE A 1 81 ? -3.361 14.695 -11.93 1 91.06 81 PHE A O 1
ATOM 658 N N . LEU A 1 82 ? -5.168 15.078 -10.68 1 79.88 82 LEU A N 1
ATOM 659 C CA . LEU A 1 82 ? -5.625 16.172 -11.523 1 79.88 82 LEU A CA 1
ATOM 660 C C . LEU A 1 82 ? -4.941 17.484 -11.141 1 79.88 82 LEU A C 1
ATOM 662 O O . LEU A 1 82 ? -4.742 17.75 -9.953 1 79.88 82 LEU A O 1
ATOM 666 N N . GLN A 1 83 ? -4.074 18.016 -11.898 1 69.44 83 GLN A N 1
ATOM 667 C CA . GLN A 1 83 ? -3.451 19.312 -11.68 1 69.44 83 GLN A CA 1
ATOM 668 C C . GLN A 1 83 ? -4.461 20.438 -11.859 1 69.44 83 GLN A C 1
ATOM 670 O O . GLN A 1 83 ? -5.23 20.453 -12.82 1 69.44 83 GLN A O 1
ATOM 675 N N . ALA A 1 84 ? -4.926 21.016 -10.75 1 54.59 84 ALA A N 1
ATOM 676 C CA . ALA A 1 84 ? -5.625 22.266 -11.047 1 54.59 84 ALA A CA 1
ATOM 677 C C . ALA A 1 84 ? -4.633 23.391 -11.312 1 54.59 84 ALA A C 1
ATOM 679 O O . ALA A 1 84 ? -3.502 23.359 -10.82 1 54.59 84 ALA A O 1
ATOM 680 N N . ASN B 1 1 ? 24.953 54.094 10.047 1 34.47 1 ASN B N 1
ATOM 681 C CA . ASN B 1 1 ? 24.484 52.969 10.828 1 34.47 1 ASN B CA 1
ATOM 682 C C . ASN B 1 1 ? 23.453 52.156 10.047 1 34.47 1 ASN B C 1
ATOM 684 O O . ASN B 1 1 ? 22.328 52.594 9.812 1 34.47 1 ASN B O 1
ATOM 688 N N . GLU B 1 2 ? 23.828 51.406 8.969 1 42.88 2 GLU B N 1
ATOM 689 C CA . GLU B 1 2 ? 23.109 50.719 7.906 1 42.88 2 GLU B CA 1
ATOM 690 C C . GLU B 1 2 ? 22.25 49.562 8.461 1 42.88 2 GLU B C 1
ATOM 692 O O . GLU B 1 2 ? 22.734 48.75 9.227 1 42.88 2 GLU B O 1
ATOM 697 N N . PRO B 1 3 ? 20.875 49.781 8.703 1 42.22 3 PRO B N 1
ATOM 698 C CA . PRO B 1 3 ? 19.969 48.75 9.234 1 42.22 3 PRO B CA 1
ATOM 699 C C . PRO B 1 3 ? 20.141 47.406 8.547 1 42.22 3 PRO B C 1
ATOM 701 O O . PRO B 1 3 ? 20.062 47.312 7.316 1 42.22 3 PRO B O 1
ATOM 704 N N . THR B 1 4 ? 20.984 46.438 8.977 1 41.41 4 THR B N 1
ATOM 705 C CA . THR B 1 4 ? 21.219 45.094 8.539 1 41.41 4 THR B CA 1
ATOM 706 C C . THR B 1 4 ? 19.906 44.312 8.43 1 41.41 4 THR B C 1
ATOM 708 O O . THR B 1 4 ? 19.219 44.125 9.422 1 41.41 4 THR B O 1
ATOM 711 N N . GLN B 1 5 ? 19.047 44.469 7.414 1 41.06 5 GLN B N 1
ATOM 712 C CA . GLN B 1 5 ? 17.844 43.688 7.098 1 41.06 5 GLN B CA 1
ATOM 713 C C . GLN B 1 5 ? 18.078 42.219 7.316 1 41.06 5 GLN B C 1
ATOM 715 O O . GLN B 1 5 ? 18.953 41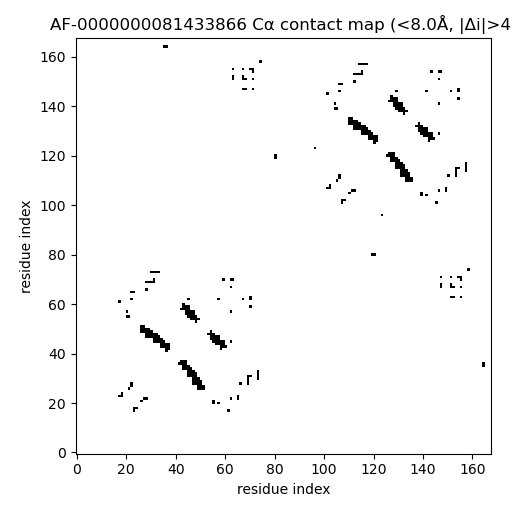.594 6.676 1 41.06 5 GLN B O 1
ATOM 720 N N . LYS B 1 6 ? 18 41.688 8.57 1 38.19 6 LYS B N 1
ATOM 721 C CA . LYS B 1 6 ? 17.984 40.25 8.828 1 38.19 6 LYS B CA 1
ATOM 722 C C . LYS B 1 6 ? 17.188 39.5 7.758 1 38.19 6 LYS B C 1
ATOM 724 O O . LYS B 1 6 ? 16.047 39.875 7.453 1 38.19 6 LYS B O 1
ATOM 729 N N . LYS B 1 7 ? 17.75 39.094 6.684 1 38.53 7 LYS B N 1
ATOM 730 C CA . LYS B 1 7 ? 17.219 38.188 5.68 1 38.53 7 LYS B CA 1
ATOM 731 C C . LYS B 1 7 ? 16.328 37.125 6.328 1 38.53 7 LYS B C 1
ATOM 733 O O . LYS B 1 7 ? 16.812 36.281 7.121 1 38.53 7 LYS B O 1
ATOM 738 N N . ALA B 1 8 ? 15.062 37.406 6.672 1 41.09 8 ALA B N 1
ATOM 739 C CA . ALA B 1 8 ? 14.031 36.406 6.992 1 41.09 8 ALA B CA 1
ATOM 740 C C . ALA B 1 8 ? 14.258 35.125 6.219 1 41.09 8 ALA B C 1
ATOM 742 O O . ALA B 1 8 ? 14.211 35.094 4.984 1 41.09 8 ALA B O 1
ATOM 743 N N . THR B 1 9 ? 15.32 34.312 6.535 1 38.66 9 THR B N 1
ATOM 744 C CA . THR B 1 9 ? 15.516 33 5.988 1 38.66 9 THR B CA 1
ATOM 745 C C . THR B 1 9 ? 14.172 32.312 5.711 1 38.66 9 THR B C 1
ATOM 747 O O . THR B 1 9 ? 13.344 32.188 6.613 1 38.66 9 THR B O 1
ATOM 750 N N . VAL B 1 10 ? 13.422 32.656 4.688 1 40.56 10 VAL B N 1
ATOM 751 C CA . VAL B 1 10 ? 12.289 31.859 4.203 1 40.56 10 VAL B CA 1
ATOM 752 C C . VAL B 1 10 ? 12.453 30.406 4.625 1 40.56 10 VAL B C 1
ATOM 754 O O . VAL B 1 10 ? 13.398 29.734 4.207 1 40.56 10 VAL B O 1
ATOM 757 N N . GLU B 1 11 ? 12.453 30.031 5.98 1 42 11 GLU B N 1
ATOM 758 C CA . GLU B 1 11 ? 12.406 28.641 6.414 1 42 11 GLU B CA 1
ATOM 759 C C . GLU B 1 11 ? 11.664 27.766 5.406 1 42 11 GLU B C 1
ATOM 761 O O . GLU B 1 11 ? 10.562 28.125 4.969 1 42 11 GLU B O 1
ATOM 766 N N . THR B 1 12 ? 12.297 27.25 4.359 1 45.19 12 THR B N 1
ATOM 767 C CA . THR B 1 12 ? 11.781 26.219 3.482 1 45.19 12 THR B CA 1
ATOM 768 C C . THR B 1 12 ? 10.625 25.469 4.148 1 45.19 12 THR B C 1
ATOM 770 O O . THR B 1 12 ? 10.641 25.25 5.363 1 45.19 12 THR B O 1
ATOM 773 N N . PRO B 1 13 ? 9.445 25.625 3.803 1 49.16 13 PRO B N 1
ATOM 774 C CA . PRO B 1 13 ? 8.359 24.844 4.406 1 49.16 13 PRO B CA 1
ATOM 775 C C . PRO B 1 13 ? 8.844 23.531 5 1 49.16 13 PRO B C 1
ATOM 777 O O . PRO B 1 13 ? 9.312 22.656 4.273 1 49.16 13 PRO B O 1
ATOM 780 N N . LYS B 1 14 ? 9.641 23.469 6.062 1 53.62 14 LYS B N 1
ATOM 781 C CA . LYS B 1 14 ? 10.336 22.438 6.812 1 53.62 14 LYS B CA 1
ATOM 782 C C . LYS B 1 14 ? 9.469 21.188 6.961 1 53.62 14 LYS B C 1
ATOM 784 O O . LYS B 1 14 ? 8.281 21.281 7.285 1 53.62 14 LYS B O 1
ATOM 789 N N . GLU B 1 15 ? 9.68 20.234 6.168 1 63.62 15 GLU B N 1
ATOM 790 C CA . GLU B 1 15 ? 9.109 18.922 6.473 1 63.62 15 GLU B CA 1
ATOM 791 C C . GLU B 1 15 ? 9.102 18.656 7.973 1 63.62 15 GLU B C 1
ATOM 793 O O . GLU B 1 15 ? 10.109 18.875 8.656 1 63.62 15 GLU B O 1
ATOM 798 N N . LYS B 1 16 ? 7.941 18.656 8.539 1 78.88 16 LYS B N 1
ATOM 799 C CA . LYS B 1 16 ? 7.77 18.344 9.953 1 78.88 16 LYS B CA 1
ATOM 800 C C . LYS B 1 16 ? 8.531 17.078 10.336 1 78.88 16 LYS B C 1
ATOM 802 O O . LYS B 1 16 ? 8.523 16.094 9.594 1 78.88 16 LYS B O 1
ATOM 807 N N . PRO B 1 17 ? 9.281 17.188 11.398 1 85.88 17 PRO B N 1
ATOM 808 C CA . PRO B 1 17 ? 9.945 15.969 11.875 1 85.88 17 PRO B CA 1
ATOM 809 C C . PRO B 1 17 ? 8.984 14.789 12.023 1 85.88 17 PRO B C 1
ATOM 811 O O . PRO B 1 17 ? 7.812 14.984 12.359 1 85.88 17 PRO B O 1
ATOM 814 N N . LYS B 1 18 ? 9.453 13.602 11.711 1 82.88 18 LYS B N 1
ATOM 815 C CA . LYS B 1 18 ? 8.648 12.383 11.781 1 82.88 18 LYS B CA 1
ATOM 816 C C . LYS B 1 18 ? 7.961 12.258 13.141 1 82.88 18 LYS B C 1
ATOM 818 O O . LYS B 1 18 ? 6.82 11.797 13.219 1 82.88 18 LYS B O 1
ATOM 823 N N . GLU B 1 19 ? 8.617 12.703 14.18 1 86.62 19 GLU B N 1
ATOM 824 C CA . GLU B 1 19 ? 8.117 12.539 15.539 1 86.62 19 GLU B CA 1
ATOM 825 C C . GLU B 1 19 ? 6.922 13.453 15.805 1 86.62 19 GLU B C 1
ATOM 827 O O . GLU B 1 19 ? 6.227 13.297 16.812 1 86.62 19 GLU B O 1
ATOM 832 N N . SER B 1 20 ? 6.66 14.203 14.867 1 92 20 SER B N 1
ATOM 833 C CA . SER B 1 20 ? 5.602 15.18 15.086 1 92 20 SER B CA 1
ATOM 834 C C . SER B 1 20 ? 4.23 14.602 14.758 1 92 20 SER B C 1
ATOM 836 O O . SER B 1 20 ? 3.203 15.156 15.156 1 92 20 SER B O 1
ATOM 838 N N . TYR B 1 21 ? 4.141 13.453 14.141 1 96.12 21 TYR B N 1
ATOM 839 C CA . TYR B 1 21 ? 2.871 12.898 13.68 1 96.12 21 TYR B CA 1
ATOM 840 C C . TYR B 1 21 ? 2.248 12 14.742 1 96.12 21 TYR B C 1
ATOM 842 O O . TYR B 1 21 ? 2.955 11.273 15.445 1 96.12 21 TYR B O 1
ATOM 850 N N . GLY B 1 22 ? 0.948 12.047 14.859 1 96.44 22 GLY B N 1
ATOM 851 C CA . GLY B 1 22 ? 0.214 11.234 15.82 1 96.44 22 GLY B CA 1
ATOM 852 C C . GLY B 1 22 ? 0.513 9.75 15.695 1 96.44 22 GLY B C 1
ATOM 853 O O . GLY B 1 22 ? 0.558 9.031 16.703 1 96.44 22 GLY B O 1
ATOM 854 N N . ILE B 1 23 ? 0.764 9.391 14.523 1 96.19 23 ILE B N 1
ATOM 855 C CA . ILE B 1 23 ? 0.969 7.977 14.25 1 96.19 23 ILE B CA 1
ATOM 856 C C . ILE B 1 23 ? 2.227 7.488 14.969 1 96.19 23 ILE B C 1
ATOM 858 O O . ILE B 1 23 ? 2.348 6.301 15.281 1 96.19 23 ILE B O 1
ATOM 862 N N . THR B 1 24 ? 3.109 8.414 15.25 1 94.5 24 THR B N 1
ATOM 863 C CA . THR B 1 24 ? 4.348 8.055 15.93 1 94.5 24 THR B CA 1
ATOM 864 C C . THR B 1 24 ? 4.137 8.008 17.438 1 94.5 24 THR B C 1
ATOM 866 O O . THR B 1 24 ? 4.949 7.434 18.172 1 94.5 24 THR B O 1
ATOM 869 N N . ARG B 1 25 ? 3.121 8.672 17.906 1 91.56 25 ARG B N 1
ATOM 870 C CA . ARG B 1 25 ? 2.818 8.75 19.328 1 91.56 25 ARG B CA 1
ATOM 871 C C . ARG B 1 25 ? 1.805 7.684 19.734 1 91.56 25 ARG B C 1
ATOM 873 O O . ARG B 1 25 ? 1.015 7.887 20.656 1 91.56 25 ARG B O 1
ATOM 880 N N . SER B 1 26 ? 1.575 6.684 19.078 1 86.94 26 SER B N 1
ATOM 881 C CA . SER B 1 26 ? 0.809 5.484 19.391 1 86.94 26 SER B CA 1
ATOM 882 C C . SER B 1 26 ? -0.676 5.684 19.125 1 86.94 26 SER B C 1
ATOM 884 O O . SER B 1 26 ? -1.52 4.977 19.672 1 86.94 26 SER B O 1
ATOM 886 N N . ASP B 1 27 ? -1.014 6.809 18.453 1 95.31 27 ASP B N 1
ATOM 887 C CA . ASP B 1 27 ? -2.396 6.883 17.984 1 95.31 27 ASP B CA 1
ATOM 888 C C . ASP B 1 27 ? -2.693 5.785 16.969 1 95.31 27 ASP B C 1
ATOM 890 O O . ASP B 1 27 ? -1.974 5.637 15.977 1 95.31 27 ASP B O 1
ATOM 894 N N . ALA B 1 28 ? -3.793 5.133 17.234 1 96.88 28 ALA B N 1
ATOM 895 C CA . ALA B 1 28 ? -4.133 4.023 16.344 1 96.88 28 ALA B CA 1
ATOM 896 C C . ALA B 1 28 ? -4.859 4.52 15.094 1 96.88 28 ALA B C 1
ATOM 898 O O . ALA B 1 28 ? -5.809 5.301 15.195 1 96.88 28 ALA B O 1
ATOM 899 N N . VAL B 1 29 ? -4.348 4.016 13.984 1 98.44 29 VAL B N 1
ATOM 900 C CA . VAL B 1 29 ? -4.992 4.363 12.719 1 98.44 29 VAL B CA 1
ATOM 901 C C . VAL B 1 29 ? -6.332 3.641 12.609 1 98.44 29 VAL B C 1
ATOM 903 O O . VAL B 1 29 ? -6.434 2.453 12.93 1 98.44 29 VAL B O 1
ATOM 906 N N . ASP B 1 30 ? -7.336 4.355 12.25 1 98.56 30 ASP B N 1
ATOM 907 C CA . ASP B 1 30 ? -8.594 3.729 11.844 1 98.56 30 ASP B CA 1
ATOM 908 C C . ASP B 1 30 ? -8.586 3.408 10.352 1 98.56 30 ASP B C 1
ATOM 910 O O . ASP B 1 30 ? -8.562 2.238 9.969 1 98.56 30 ASP B O 1
ATOM 914 N N . PHE B 1 31 ? -8.594 4.43 9.547 1 98.56 31 PHE B N 1
ATOM 915 C CA . PHE B 1 31 ? -8.477 4.234 8.102 1 98.56 31 PHE B CA 1
ATOM 916 C C . PHE B 1 31 ? -7.887 5.473 7.438 1 98.56 31 PHE B C 1
ATOM 918 O O . PHE B 1 31 ? -7.668 6.492 8.094 1 98.56 31 PHE B O 1
ATOM 925 N N . ILE B 1 32 ? -7.5 5.32 6.176 1 98.88 32 ILE B N 1
ATOM 926 C CA . ILE B 1 32 ? -7.027 6.43 5.355 1 98.88 32 ILE B CA 1
ATOM 927 C C . ILE B 1 32 ? -8.18 6.988 4.527 1 98.88 32 ILE B C 1
ATOM 929 O O . ILE B 1 32 ? -8.906 6.23 3.877 1 98.88 32 ILE B O 1
ATOM 933 N N . ILE B 1 33 ? -8.328 8.258 4.59 1 98.62 33 ILE B N 1
ATOM 934 C CA . ILE B 1 33 ? -9.438 8.938 3.924 1 98.62 33 ILE B CA 1
ATOM 935 C C . ILE B 1 33 ? -9.078 9.211 2.465 1 98.62 33 ILE B C 1
ATOM 937 O O . ILE B 1 33 ? -9.922 9.078 1.576 1 98.62 33 ILE B O 1
ATOM 941 N N . GLY B 1 34 ? -7.875 9.711 2.211 1 98.38 34 GLY B N 1
ATOM 942 C CA . GLY B 1 34 ? -7.43 10.078 0.878 1 98.38 34 GLY B CA 1
ATOM 943 C C . GLY B 1 34 ? -5.934 10.32 0.796 1 98.38 34 GLY B C 1
ATOM 944 O O . GLY B 1 34 ? -5.254 10.398 1.822 1 98.38 34 GLY B O 1
ATOM 945 N N . VAL B 1 35 ? -5.492 10.352 -0.438 1 98.12 35 VAL B N 1
ATOM 946 C CA . VAL B 1 35 ? -4.098 10.664 -0.727 1 98.12 35 VAL B CA 1
ATOM 947 C C . VAL B 1 35 ? -4.023 11.82 -1.725 1 98.12 35 VAL B C 1
ATOM 949 O O . VAL B 1 35 ? -4.816 11.883 -2.666 1 98.12 35 VAL B O 1
ATOM 952 N N . LYS B 1 36 ? -3.104 12.695 -1.488 1 96.06 36 LYS B N 1
ATOM 953 C CA . LYS B 1 36 ? -2.879 13.812 -2.404 1 96.06 36 LYS B CA 1
ATOM 954 C C . LYS B 1 36 ? -1.39 14.109 -2.561 1 96.06 36 LYS B C 1
ATOM 956 O O . LYS B 1 36 ? -0.571 13.625 -1.774 1 96.06 36 LYS B O 1
ATOM 961 N N . LYS B 1 37 ? -1.127 14.859 -3.625 1 94.62 37 LYS B N 1
ATOM 962 C CA . LYS B 1 37 ? 0.22 15.406 -3.762 1 94.62 37 LYS B CA 1
ATOM 963 C C . LYS B 1 37 ? 0.351 16.734 -3.021 1 94.62 37 LYS B C 1
ATOM 965 O O . LYS B 1 37 ? -0.535 17.594 -3.105 1 94.62 37 LYS B O 1
ATOM 970 N N . ASP B 1 38 ? 1.445 16.781 -2.207 1 88.38 38 ASP B N 1
ATOM 971 C CA . ASP B 1 38 ? 1.745 18.078 -1.59 1 88.38 38 ASP B CA 1
ATOM 972 C C . ASP B 1 38 ? 2.086 19.125 -2.645 1 88.38 38 ASP B C 1
ATOM 974 O O . ASP B 1 38 ? 2.889 18.859 -3.545 1 88.38 38 ASP B O 1
ATOM 978 N N . GLU B 1 39 ? 1.49 20.25 -2.562 1 83.44 39 GLU B N 1
ATOM 979 C CA . GLU B 1 39 ? 1.631 21.297 -3.566 1 83.44 39 GLU B CA 1
ATOM 980 C C . GLU B 1 39 ? 3.043 21.875 -3.564 1 83.44 39 GLU B C 1
ATOM 982 O O . GLU B 1 39 ? 3.496 22.422 -4.574 1 83.44 39 GLU B O 1
ATOM 987 N N . HIS B 1 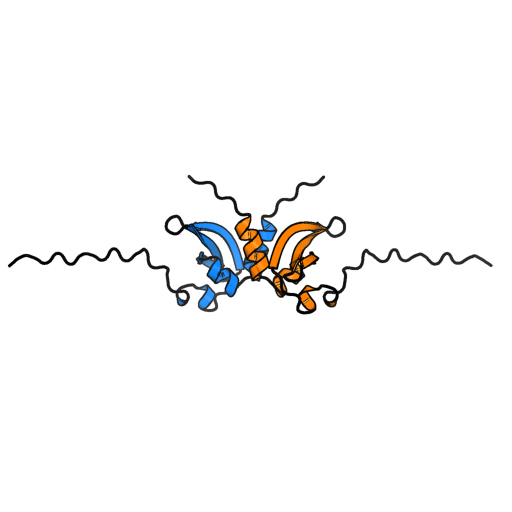40 ? 3.754 21.781 -2.506 1 84.62 40 HIS B N 1
ATOM 988 C CA . HIS B 1 40 ? 5.051 22.438 -2.379 1 84.62 40 HIS B CA 1
ATOM 989 C C . HIS B 1 40 ? 6.184 21.5 -2.779 1 84.62 40 HIS B C 1
ATOM 991 O O . HIS B 1 40 ? 7.055 21.875 -3.566 1 84.62 40 HIS B O 1
ATOM 997 N N . ASP B 1 41 ? 6.168 20.203 -2.389 1 83 41 ASP B N 1
ATOM 998 C CA . ASP B 1 41 ? 7.328 19.344 -2.594 1 83 41 ASP B CA 1
ATOM 999 C C . ASP B 1 41 ? 6.969 18.141 -3.461 1 83 41 ASP B C 1
ATOM 1001 O O . ASP B 1 41 ? 7.828 17.312 -3.76 1 83 41 ASP B O 1
ATOM 1005 N N . GLU B 1 42 ? 5.781 18.031 -3.895 1 86.62 42 GLU B N 1
ATOM 1006 C CA . GLU B 1 42 ? 5.32 17 -4.812 1 86.62 42 GLU B CA 1
ATOM 1007 C C . GLU B 1 42 ? 5.348 15.625 -4.156 1 86.62 42 GLU B C 1
ATOM 1009 O O . GLU B 1 42 ? 5.34 14.602 -4.844 1 86.62 42 GLU B O 1
ATOM 1014 N N . GLU B 1 43 ? 5.488 15.664 -2.816 1 93.62 43 GLU B N 1
ATOM 1015 C CA . GLU B 1 43 ? 5.41 14.414 -2.07 1 93.62 43 GLU B CA 1
ATOM 1016 C C . GLU B 1 43 ? 3.961 14 -1.835 1 93.62 43 GLU B C 1
ATOM 1018 O O . GLU B 1 43 ? 3.072 14.852 -1.749 1 93.62 43 GLU B O 1
ATOM 1023 N N . LEU B 1 44 ? 3.777 12.656 -1.694 1 97.25 44 LEU B N 1
ATOM 1024 C CA . LEU B 1 44 ? 2.439 12.148 -1.415 1 97.25 44 LEU B CA 1
ATOM 1025 C C . LEU B 1 44 ? 2.107 12.273 0.068 1 97.25 44 LEU B C 1
ATOM 1027 O O . LEU B 1 44 ? 2.959 12.016 0.924 1 97.25 44 LEU B O 1
ATOM 1031 N N . GLU B 1 45 ? 0.894 12.727 0.321 1 97.75 45 GLU B N 1
ATOM 1032 C CA . GLU B 1 45 ? 0.382 12.781 1.688 1 97.75 45 GLU B CA 1
ATOM 1033 C C . GLU B 1 45 ? -0.967 12.078 1.801 1 97.75 45 GLU B C 1
ATOM 1035 O O . GLU B 1 45 ? -1.808 12.188 0.905 1 97.75 45 GLU B O 1
ATOM 1040 N N . ALA B 1 46 ? -1.115 11.391 2.908 1 98.62 46 ALA B N 1
ATOM 1041 C CA . ALA B 1 46 ? -2.387 10.75 3.242 1 98.62 46 ALA B CA 1
ATOM 1042 C C . ALA B 1 46 ? -3.117 11.523 4.336 1 98.62 46 ALA B C 1
ATOM 1044 O O . ALA B 1 46 ? -2.492 12.016 5.277 1 98.62 46 ALA B O 1
ATOM 1045 N N . LEU B 1 47 ? -4.375 11.703 4.184 1 98.62 47 LEU B N 1
ATOM 1046 C CA . LEU B 1 47 ? -5.219 12.086 5.309 1 98.62 47 LEU B CA 1
ATOM 1047 C C . LEU B 1 47 ? -5.59 10.875 6.152 1 98.62 47 LEU B C 1
ATOM 1049 O O . LEU B 1 47 ? -6.379 10.031 5.719 1 98.62 47 LEU B O 1
ATOM 1053 N N . VAL B 1 48 ? -5.02 10.773 7.375 1 98.75 48 VAL B N 1
ATOM 1054 C CA . VAL B 1 48 ? -5.156 9.617 8.258 1 98.75 48 VAL B CA 1
ATOM 1055 C C . VAL B 1 48 ? -6.195 9.906 9.336 1 98.75 48 VAL B C 1
ATOM 1057 O O . VAL B 1 48 ? -6.121 10.93 10.023 1 98.75 48 VAL B O 1
ATOM 1060 N N . LYS B 1 49 ? -7.145 9.047 9.406 1 98.81 49 LYS B N 1
ATOM 1061 C CA . LYS B 1 49 ? -8.117 9.055 10.5 1 98.81 49 LYS B CA 1
ATOM 1062 C C . LYS B 1 49 ? -7.684 8.133 11.633 1 98.81 49 LYS B C 1
ATOM 1064 O O . LYS B 1 49 ? -7.387 6.957 11.406 1 98.81 49 LYS B O 1
ATOM 1069 N N . TYR B 1 50 ? -7.699 8.742 12.859 1 98.69 50 TYR B N 1
ATOM 1070 C CA . TYR B 1 50 ? -7.34 7.953 14.031 1 98.69 50 TYR B CA 1
ATOM 1071 C C . TYR B 1 50 ? -8.578 7.426 14.742 1 98.69 50 TYR B C 1
ATOM 1073 O O . TYR B 1 50 ? -9.664 7.992 14.602 1 98.69 50 TYR B O 1
ATOM 1081 N N . LYS B 1 51 ? -8.391 6.414 15.484 1 98.31 51 LYS B N 1
ATOM 1082 C CA . LYS B 1 51 ? -9.492 5.809 16.219 1 98.31 51 LYS B CA 1
ATOM 1083 C C . LYS B 1 51 ? -10.008 6.754 17.312 1 98.31 51 LYS B C 1
ATOM 1085 O O . LYS B 1 51 ? -11.164 6.656 17.719 1 98.31 51 LYS B O 1
ATOM 1090 N N . ASN B 1 52 ? -9.188 7.684 17.703 1 97.25 52 ASN B N 1
ATOM 1091 C CA . ASN B 1 52 ? -9.602 8.641 18.719 1 97.25 52 ASN B CA 1
ATOM 1092 C C . ASN B 1 52 ? -10.453 9.758 18.125 1 97.25 52 ASN B C 1
ATOM 1094 O O . ASN B 1 52 ? -10.867 10.672 18.844 1 97.25 52 ASN B O 1
ATOM 1098 N N . GLY B 1 53 ? -10.586 9.797 16.891 1 97.5 53 GLY B N 1
ATOM 1099 C CA . GLY B 1 53 ? -11.484 10.75 16.266 1 97.5 53 GLY B CA 1
ATOM 1100 C C . GLY B 1 53 ? -10.758 11.844 15.5 1 97.5 53 GLY B C 1
ATOM 1101 O O . GLY B 1 53 ? -11.352 12.523 14.664 1 97.5 53 GLY B O 1
ATOM 1102 N N . ASN B 1 54 ? -9.5 11.984 15.719 1 97.44 54 ASN B N 1
ATOM 1103 C CA . ASN B 1 54 ? -8.719 13.016 15.039 1 97.44 54 ASN B CA 1
ATOM 1104 C C . ASN B 1 54 ? -8.281 12.562 13.648 1 97.44 54 ASN B C 1
ATOM 1106 O O . ASN B 1 54 ? -8.359 11.375 13.32 1 97.44 54 ASN B O 1
ATOM 1110 N N . ASP B 1 55 ? -7.891 13.547 12.82 1 98.25 55 ASP B N 1
ATOM 1111 C CA . ASP B 1 55 ? -7.277 13.25 11.531 1 98.25 55 ASP B CA 1
ATOM 1112 C C . ASP B 1 55 ? -6.066 14.148 11.281 1 98.25 55 ASP B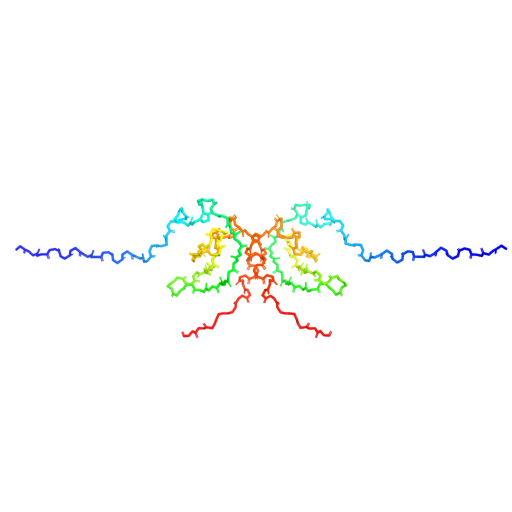 C 1
ATOM 1114 O O . AS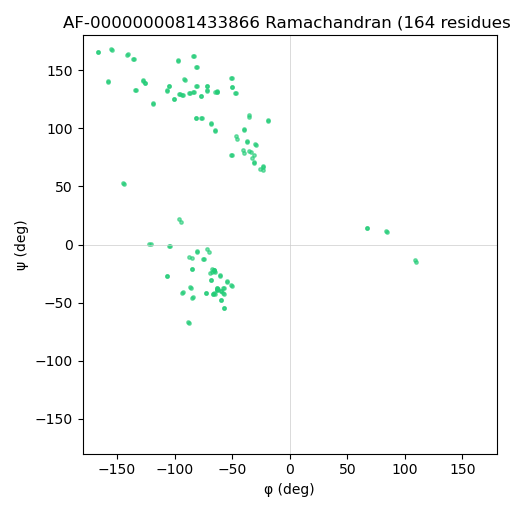P B 1 55 ? -5.926 15.195 11.906 1 98.25 55 ASP B O 1
ATOM 1118 N N . GLU B 1 56 ? -5.215 13.727 10.406 1 97.5 56 GLU B N 1
ATOM 1119 C CA . GLU B 1 56 ? -3.973 14.445 10.148 1 97.5 56 GLU B CA 1
ATOM 1120 C C . GLU B 1 56 ? -3.412 14.102 8.773 1 97.5 56 GLU B C 1
ATOM 1122 O O . GLU B 1 56 ? -3.451 12.945 8.352 1 97.5 56 GLU B O 1
ATOM 1127 N N . PHE B 1 57 ? -2.896 15.078 8.07 1 97.06 57 PHE B N 1
ATOM 1128 C CA . PHE B 1 57 ? -2.117 14.797 6.867 1 97.06 57 PHE B CA 1
ATOM 1129 C C . PHE B 1 57 ? -0.717 14.32 7.227 1 97.06 57 PHE B C 1
ATOM 1131 O O . PHE B 1 57 ? -0.023 14.953 8.023 1 97.06 57 PHE B O 1
ATOM 1138 N N . ILE B 1 58 ? -0.328 13.211 6.676 1 97.38 58 ILE B N 1
ATOM 1139 C CA . ILE B 1 58 ? 0.958 12.586 6.953 1 97.38 58 ILE B CA 1
ATOM 1140 C C . ILE B 1 58 ? 1.618 12.156 5.641 1 97.38 58 ILE B C 1
ATOM 1142 O O . ILE B 1 58 ? 0.963 11.594 4.766 1 97.38 58 ILE B O 1
ATOM 1146 N N . PRO B 1 59 ? 2.902 12.445 5.438 1 97 59 PRO B N 1
ATOM 1147 C CA . PRO B 1 59 ? 3.58 11.867 4.277 1 97 59 PRO B CA 1
ATOM 1148 C C . PRO B 1 59 ? 3.383 10.359 4.168 1 97 59 PRO B C 1
ATOM 1150 O O . PRO B 1 59 ? 3.516 9.641 5.16 1 97 59 PRO B O 1
ATOM 1153 N N . THR B 1 60 ? 3.088 9.859 2.908 1 98.25 60 THR B N 1
ATOM 1154 C CA . THR B 1 60 ? 2.814 8.438 2.756 1 98.25 60 THR B CA 1
ATOM 1155 C C . THR B 1 60 ? 4.062 7.609 3.062 1 98.25 60 THR B C 1
ATOM 1157 O O . THR B 1 60 ? 3.961 6.457 3.49 1 98.25 60 THR B O 1
ATOM 1160 N N . SER B 1 61 ? 5.203 8.211 2.967 1 97.25 61 SER B N 1
ATOM 1161 C CA . SER B 1 61 ? 6.434 7.508 3.312 1 97.25 61 SER B CA 1
ATOM 1162 C C . SER B 1 61 ? 6.457 7.121 4.789 1 97.25 61 SER B C 1
ATOM 1164 O O . SER B 1 61 ? 6.961 6.059 5.152 1 97.25 61 SER B O 1
ATOM 1166 N N . ILE B 1 62 ? 5.941 7.988 5.602 1 97.19 62 ILE B N 1
ATOM 1167 C CA . ILE B 1 62 ? 5.863 7.707 7.031 1 97.19 62 ILE B CA 1
ATOM 1168 C C . ILE B 1 62 ? 4.781 6.66 7.289 1 97.19 62 ILE B C 1
ATOM 1170 O O . ILE B 1 62 ? 4.992 5.715 8.055 1 97.19 62 ILE B O 1
ATOM 1174 N N . VAL B 1 63 ? 3.637 6.734 6.637 1 98.25 63 VAL B N 1
ATOM 1175 C CA . VAL B 1 63 ? 2.543 5.781 6.797 1 98.25 63 VAL B CA 1
ATOM 1176 C C . VAL B 1 63 ? 2.998 4.395 6.348 1 98.25 63 VAL B C 1
ATOM 1178 O O . VAL B 1 63 ? 2.672 3.391 6.988 1 98.25 63 VAL B O 1
ATOM 1181 N N . ALA B 1 64 ? 3.797 4.34 5.27 1 98.38 64 ALA B N 1
ATOM 1182 C CA . ALA B 1 64 ? 4.309 3.078 4.734 1 98.38 64 ALA B CA 1
ATOM 1183 C C . ALA B 1 64 ? 5.164 2.352 5.766 1 98.38 64 ALA B C 1
ATOM 1185 O O . ALA B 1 64 ? 5.234 1.119 5.766 1 98.38 64 ALA B O 1
ATOM 1186 N N . GLU B 1 65 ? 5.73 3.061 6.629 1 97.38 65 GLU B N 1
ATOM 1187 C CA . GLU B 1 65 ? 6.59 2.48 7.652 1 97.38 65 GLU B CA 1
ATOM 1188 C C . GLU B 1 65 ? 5.781 2.025 8.867 1 97.38 65 GLU B C 1
ATOM 1190 O O . GLU B 1 65 ? 6.051 0.969 9.438 1 97.38 65 GLU B O 1
ATOM 1195 N N . LEU B 1 66 ? 4.793 2.773 9.188 1 96.94 66 LEU B N 1
ATOM 1196 C CA . LEU B 1 66 ? 4.18 2.572 10.5 1 96.94 66 LEU B CA 1
ATOM 1197 C C . LEU B 1 66 ? 2.826 1.881 10.359 1 96.94 66 LEU B C 1
ATOM 1199 O O . LEU B 1 66 ? 2.377 1.2 11.289 1 96.94 66 LEU B O 1
ATOM 1203 N N . ALA B 1 67 ? 2.219 2.062 9.273 1 98.06 67 ALA B N 1
ATOM 1204 C CA . ALA B 1 67 ? 0.891 1.492 9.062 1 98.06 67 ALA B CA 1
ATOM 1205 C C . ALA B 1 67 ? 0.709 1.055 7.609 1 98.06 67 ALA B C 1
ATOM 1207 O O . ALA B 1 67 ? -0.277 1.418 6.965 1 98.06 67 ALA B O 1
ATOM 1208 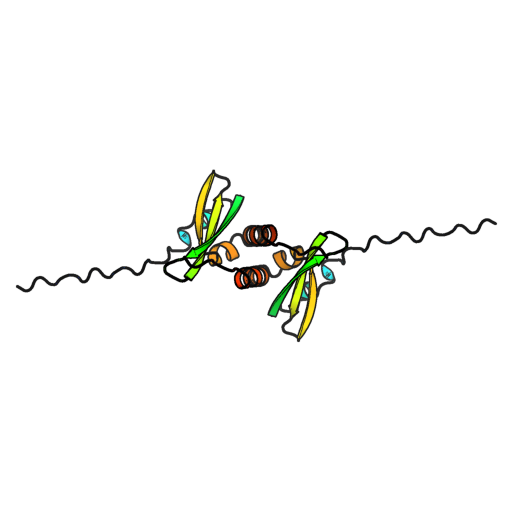N N . PRO B 1 68 ? 1.632 0.261 7.113 1 98.56 68 PRO B N 1
ATOM 1209 C CA . PRO B 1 68 ? 1.571 -0.164 5.715 1 98.56 68 PRO B CA 1
ATOM 1210 C C . PRO B 1 68 ? 0.271 -0.89 5.375 1 98.56 68 PRO B C 1
ATOM 1212 O O . PRO B 1 68 ? -0.259 -0.731 4.27 1 98.56 68 PRO B O 1
ATOM 1215 N N . LYS B 1 69 ? -0.238 -1.695 6.305 1 98.31 69 LYS B N 1
ATOM 1216 C CA . LYS B 1 69 ? -1.467 -2.441 6.051 1 98.31 69 LYS B CA 1
ATOM 1217 C C . LYS B 1 69 ? -2.629 -1.498 5.754 1 98.31 69 LYS B C 1
ATOM 1219 O O . LYS B 1 69 ? -3.395 -1.726 4.812 1 98.31 69 LYS B O 1
ATOM 1224 N N . ASP B 1 70 ? -2.766 -0.512 6.57 1 98.69 70 ASP B N 1
ATOM 1225 C CA . ASP B 1 70 ? -3.842 0.452 6.371 1 98.69 70 ASP B CA 1
ATOM 1226 C C . ASP B 1 70 ? -3.68 1.192 5.047 1 98.69 70 ASP B C 1
ATOM 1228 O O . ASP B 1 70 ? -4.664 1.496 4.371 1 98.69 70 ASP B O 1
ATOM 1232 N N . LEU B 1 71 ? -2.424 1.521 4.699 1 98.94 71 LEU B N 1
ATOM 1233 C CA . LEU B 1 71 ? -2.141 2.221 3.453 1 98.94 71 LEU B CA 1
ATOM 1234 C C . LEU B 1 71 ? -2.473 1.343 2.25 1 98.94 71 LEU B C 1
ATOM 1236 O O . LEU B 1 71 ? -3.111 1.801 1.3 1 98.94 71 LEU B O 1
ATOM 1240 N N . ILE B 1 72 ? -2.119 0.091 2.35 1 98.88 72 ILE B N 1
ATOM 1241 C CA . ILE B 1 72 ? -2.41 -0.855 1.277 1 98.88 72 ILE B CA 1
ATOM 1242 C C . ILE B 1 72 ? -3.92 -1.059 1.165 1 98.88 72 ILE B C 1
ATOM 1244 O O . ILE B 1 72 ? -4.469 -1.081 0.061 1 98.88 72 ILE B O 1
ATOM 1248 N N . GLN B 1 73 ? -4.562 -1.184 2.311 1 98.62 73 GLN B N 1
ATOM 1249 C CA . GLN B 1 73 ? -6.016 -1.331 2.307 1 98.62 73 GLN B CA 1
ATOM 1250 C C . GLN B 1 73 ? -6.684 -0.155 1.603 1 98.62 73 GLN B C 1
ATOM 1252 O O . GLN B 1 73 ? -7.633 -0.342 0.836 1 98.62 73 GLN B O 1
ATOM 1257 N N . TYR B 1 74 ? -6.25 1.015 1.828 1 98.81 74 TYR B N 1
ATOM 1258 C CA . TYR B 1 74 ? -6.77 2.191 1.143 1 98.81 74 TYR B CA 1
ATOM 1259 C C . TYR B 1 74 ? -6.633 2.049 -0.368 1 98.81 74 TYR B C 1
ATOM 1261 O O . TYR B 1 74 ? -7.609 2.213 -1.105 1 98.81 74 TYR B O 1
ATOM 1269 N N . TYR B 1 75 ? -5.434 1.79 -0.821 1 98.69 75 TYR B N 1
ATOM 1270 C CA . TYR B 1 75 ? -5.203 1.704 -2.258 1 98.69 75 TYR B CA 1
ATOM 1271 C C . TYR B 1 75 ? -6.062 0.612 -2.885 1 98.69 75 TYR B C 1
ATOM 1273 O O . TYR B 1 75 ? -6.641 0.806 -3.957 1 98.69 75 TYR B O 1
ATOM 1281 N N . GLU B 1 76 ? -6.203 -0.521 -2.207 1 98.25 76 GLU B N 1
ATOM 1282 C CA . GLU B 1 76 ? -6.961 -1.65 -2.736 1 98.25 76 GLU B CA 1
ATOM 1283 C C . GLU B 1 76 ? -8.453 -1.33 -2.811 1 98.25 76 GLU B C 1
ATOM 1285 O O . GLU B 1 76 ? -9.148 -1.797 -3.715 1 98.25 76 GLU B O 1
ATOM 1290 N N . SER B 1 77 ? -8.867 -0.498 -1.887 1 97.19 77 SER B N 1
ATOM 1291 C CA . SER B 1 77 ? -10.273 -0.11 -1.876 1 97.19 77 SER B CA 1
ATOM 1292 C C . SER B 1 77 ? -10.586 0.874 -2.998 1 97.19 77 SER B C 1
ATOM 1294 O O . SER B 1 77 ? -11.758 1.124 -3.307 1 97.19 77 SER B O 1
ATOM 1296 N N . ARG B 1 78 ? -9.586 1.403 -3.607 1 96.38 78 ARG B N 1
ATOM 1297 C CA . ARG B 1 78 ? -9.773 2.422 -4.637 1 96.38 78 ARG B CA 1
ATOM 1298 C C . ARG B 1 78 ? -9.562 1.837 -6.027 1 96.38 78 ARG B C 1
ATOM 1300 O O . ARG B 1 78 ? -9.68 2.547 -7.031 1 96.38 78 ARG B O 1
ATOM 1307 N N . LEU B 1 79 ? -9.227 0.534 -6.141 1 95.69 79 LEU B N 1
ATOM 1308 C CA . LEU B 1 79 ? -9.023 -0.131 -7.422 1 95.69 79 LEU B CA 1
ATOM 1309 C C . LEU B 1 79 ? -10.352 -0.332 -8.148 1 95.69 79 LEU B C 1
ATOM 1311 O O . LEU B 1 79 ? -11.359 -0.667 -7.523 1 95.69 79 LEU B O 1
ATOM 1315 N N . ARG B 1 80 ? -10.344 -0.06 -9.383 1 93.06 80 ARG B N 1
ATOM 1316 C CA . ARG B 1 80 ? -11.477 -0.316 -10.273 1 93.06 80 ARG B CA 1
ATOM 1317 C C . ARG B 1 80 ? -11.086 -1.301 -11.375 1 93.06 80 ARG B C 1
ATOM 1319 O O . ARG B 1 80 ? -10.086 -1.106 -12.062 1 93.06 80 ARG B O 1
ATOM 1326 N N . PHE B 1 81 ? -11.812 -2.396 -11.398 1 91.25 81 PHE B N 1
ATOM 1327 C CA . PHE B 1 81 ? -11.531 -3.443 -12.375 1 91.25 81 PHE B CA 1
ATOM 1328 C C . PHE B 1 81 ? -12.586 -3.471 -13.469 1 91.25 81 PHE B C 1
ATOM 1330 O O . PHE B 1 81 ? -13.773 -3.244 -13.203 1 91.25 81 PHE B O 1
ATOM 1337 N N . LEU B 1 82 ? -12.164 -3.535 -14.734 1 80.44 82 LEU B N 1
ATOM 1338 C CA . LEU B 1 82 ? -13.102 -3.699 -15.836 1 80.44 82 LEU B CA 1
ATOM 1339 C C . LEU B 1 82 ? -13.586 -5.145 -15.93 1 80.44 82 LEU B C 1
ATOM 1341 O O . LEU B 1 82 ? -12.797 -6.078 -15.75 1 80.44 82 LEU B O 1
ATOM 1345 N N . GLN B 1 83 ? -14.773 -5.426 -15.609 1 69.94 83 GLN B N 1
ATOM 1346 C CA . GLN B 1 83 ? -15.375 -6.742 -15.781 1 69.94 83 GLN B CA 1
ATOM 1347 C C . GLN B 1 83 ? -15.562 -7.082 -17.25 1 69.94 83 GLN B C 1
ATOM 1349 O O . GLN B 1 83 ? -16.016 -6.246 -18.031 1 69.94 83 GLN B O 1
ATOM 1354 N N . ALA B 1 84 ? -14.695 -7.973 -17.766 1 55.47 84 ALA B N 1
ATOM 1355 C CA . ALA B 1 84 ? -15.148 -8.445 -19.078 1 55.47 84 ALA B CA 1
ATOM 1356 C C . ALA B 1 84 ? -16.281 -9.461 -18.922 1 55.47 84 ALA B C 1
ATOM 1358 O O . ALA B 1 84 ? -16.375 -10.141 -17.906 1 55.47 84 ALA B O 1
#

Solvent-accessible surface area (backbone atoms only — not comparable to full-atom values): 10650 Å² total; per-residue (Å²): 138,78,84,76,75,76,74,76,70,74,71,62,88,68,77,73,59,74,80,72,40,58,69,67,70,73,48,50,76,62,48,56,78,46,75,45,67,40,88,86,78,68,42,52,29,26,36,36,31,31,69,86,70,51,70,45,79,39,50,40,72,58,40,53,71,75,39,35,65,51,54,45,50,41,54,62,71,66,64,80,78,84,80,127,136,79,83,76,74,75,72,75,68,76,70,62,88,67,78,73,60,73,80,71,39,57,69,68,70,73,48,49,75,63,48,55,77,47,74,43,68,39,89,85,77,67,43,53,29,27,36,37,30,32,69,87,70,50,70,46,79,39,49,41,72,58,40,55,71,76,39,35,65,50,53,45,50,41,55,61,72,67,62,81,78,84,80,127